Protein AF-A0A3P1XZH8-F1 (afdb_monomer_lite)

pLDDT: mean 86.45, std 11.33, range [37.22, 98.25]

Sequence (164 aa):
MTGPGHRVLNFMVLGALTRSVPAALFGLLGGAFPDTVEYLIWGSGRNRHHRRSSHWFVPWLAGFLFCFFVGAGGRVPTLSGLVGARAEAVWGCAAFWFLGCLLHVLGDACCGKVPLFVPWRKKFGLRLFEMSPRRGEMSRGEWFFVAFVTLSALGAWLSRGVVL

Foldseek 3Di:
DPAVLLLLLQLLQQCLVQVANLLSVLLSVLLCPLVVVLCVVQPPNSVVVPQFDSLEQPVLVVQLCCLCCVFLVNDAAHPVCVVVVPRNNVSNSSNSSSVSSNSNSVVVLQQDWHHYHDRPDDTHHDNVDHADPDHNDGDPSSVVVSVVSSVVSVVSSVVVVVPD

Structure (mmCIF, N/CA/C/O backbone):
data_AF-A0A3P1XZH8-F1
#
_entry.id   AF-A0A3P1XZH8-F1
#
loop_
_atom_site.group_PDB
_atom_site.id
_atom_site.type_symbol
_atom_site.label_atom_id
_atom_site.label_alt_id
_atom_site.label_comp_id
_atom_site.label_asym_id
_atom_site.label_entity_id
_atom_site.label_seq_id
_atom_site.pdbx_PDB_ins_code
_atom_site.Cartn_x
_atom_site.Cartn_y
_atom_site.Cartn_z
_atom_site.occupancy
_atom_site.B_iso_or_equiv
_atom_site.auth_seq_id
_atom_site.auth_comp_id
_atom_site.auth_asym_id
_atom_site.auth_atom_id
_atom_site.pdbx_PDB_model_num
ATOM 1 N N . MET A 1 1 ? -9.903 6.042 10.730 1.00 50.31 1 MET A N 1
ATOM 2 C CA . MET A 1 1 ? -8.783 6.848 10.212 1.00 50.31 1 MET A CA 1
ATOM 3 C C . MET A 1 1 ? -7.598 5.918 10.044 1.00 50.31 1 MET A C 1
ATOM 5 O O . MET A 1 1 ? -7.394 5.083 10.915 1.00 50.31 1 MET A O 1
ATOM 9 N N . THR A 1 2 ? -6.822 6.096 8.980 1.00 59.59 2 THR A N 1
ATOM 10 C CA . THR A 1 2 ? -5.479 5.545 8.820 1.00 59.59 2 THR A CA 1
ATOM 11 C C . THR A 1 2 ? -4.661 6.064 9.986 1.00 59.59 2 THR A C 1
ATOM 13 O O . THR A 1 2 ? -4.319 7.250 10.019 1.00 59.59 2 THR A O 1
ATOM 16 N N . GLY A 1 3 ? -4.371 5.195 10.949 1.00 64.94 3 GLY A N 1
ATOM 17 C CA . GLY A 1 3 ? -3.276 5.455 11.867 1.00 64.94 3 GLY A CA 1
ATOM 18 C C . GLY A 1 3 ? -1.982 5.585 11.054 1.00 64.94 3 GLY A C 1
ATOM 19 O O . GLY A 1 3 ? -1.855 4.955 9.992 1.00 64.94 3 GLY A O 1
ATOM 20 N N . PRO A 1 4 ? -1.021 6.421 11.481 1.00 74.19 4 PRO A N 1
ATOM 21 C CA . PRO A 1 4 ? 0.286 6.485 10.832 1.00 74.19 4 PRO A CA 1
ATOM 22 C C . PRO A 1 4 ? 0.957 5.100 10.752 1.00 74.19 4 PRO A C 1
ATOM 24 O O . PRO A 1 4 ? 1.737 4.865 9.829 1.00 74.19 4 PRO A O 1
ATOM 27 N N . GLY A 1 5 ? 0.585 4.156 11.629 1.00 81.50 5 GLY A N 1
ATOM 28 C CA . GLY A 1 5 ? 1.099 2.791 11.652 1.00 81.50 5 GLY A CA 1
ATOM 29 C C . GLY A 1 5 ? 0.830 2.001 10.373 1.00 81.50 5 GLY A C 1
ATOM 30 O O . GLY A 1 5 ? 1.751 1.394 9.835 1.00 81.50 5 GLY A O 1
ATOM 31 N N . HIS A 1 6 ? -0.382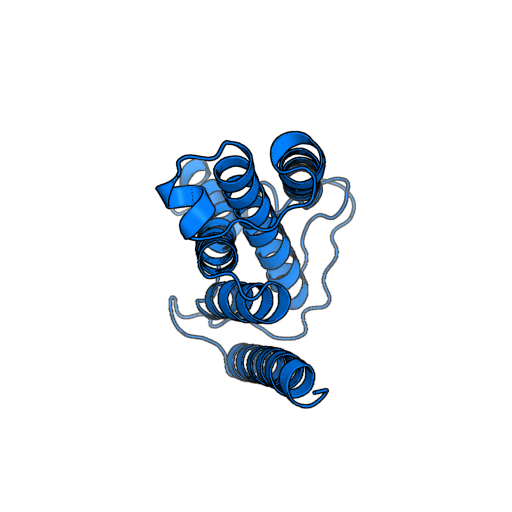 2.056 9.808 1.00 84.69 6 HIS A N 1
ATOM 32 C CA . HIS A 1 6 ? -0.699 1.328 8.566 1.00 84.69 6 HIS A CA 1
ATOM 33 C C . HIS A 1 6 ? 0.165 1.779 7.381 1.00 84.69 6 HIS A C 1
ATOM 35 O O . HIS A 1 6 ? 0.574 0.967 6.554 1.00 84.69 6 HIS A O 1
ATOM 41 N N . AR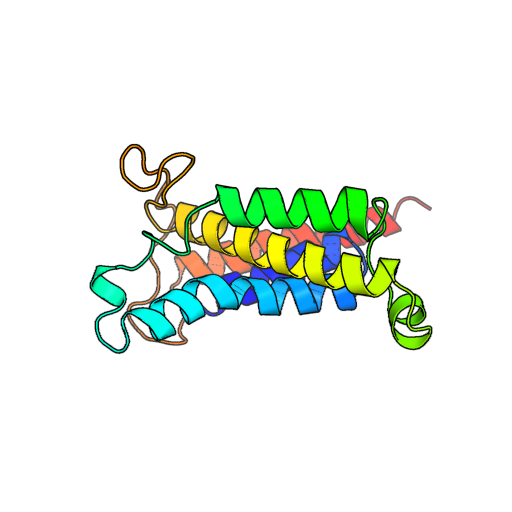G A 1 7 ? 0.490 3.075 7.307 1.00 87.88 7 ARG A N 1
ATOM 42 C CA . ARG A 1 7 ? 1.325 3.619 6.224 1.00 87.88 7 ARG A CA 1
ATOM 43 C C . ARG A 1 7 ? 2.776 3.170 6.360 1.00 87.88 7 ARG A C 1
ATOM 45 O O . ARG A 1 7 ? 3.388 2.784 5.366 1.00 87.88 7 ARG A O 1
ATOM 52 N N . VAL A 1 8 ? 3.298 3.186 7.588 1.00 88.12 8 VAL A N 1
ATOM 53 C CA . VAL A 1 8 ? 4.637 2.669 7.905 1.00 88.12 8 VAL A CA 1
ATOM 54 C C . VAL A 1 8 ? 4.718 1.178 7.584 1.00 88.12 8 VAL A C 1
ATOM 56 O O . VAL A 1 8 ? 5.653 0.750 6.915 1.00 88.12 8 VAL A O 1
ATOM 59 N N . LEU A 1 9 ? 3.706 0.403 7.979 1.00 89.25 9 LEU A N 1
ATOM 60 C CA . LEU A 1 9 ? 3.616 -1.025 7.680 1.00 89.25 9 LEU A CA 1
ATOM 61 C C . LEU A 1 9 ? 3.654 -1.310 6.183 1.00 89.25 9 LEU A C 1
ATOM 63 O O . LEU A 1 9 ? 4.453 -2.136 5.752 1.00 89.25 9 LEU A O 1
ATOM 67 N N . ASN A 1 10 ? 2.846 -0.607 5.386 1.00 92.19 10 ASN A N 1
ATOM 68 C CA . ASN A 1 10 ? 2.849 -0.774 3.934 1.00 92.19 10 ASN A CA 1
ATOM 69 C C . ASN A 1 10 ? 4.241 -0.543 3.343 1.00 92.19 10 ASN A C 1
ATOM 71 O O . ASN A 1 10 ? 4.716 -1.366 2.562 1.00 92.19 10 ASN A O 1
ATOM 75 N N . PHE A 1 11 ? 4.897 0.555 3.730 1.00 92.50 11 PHE A N 1
ATOM 76 C CA . PHE A 1 11 ? 6.240 0.874 3.255 1.00 92.50 11 PHE A CA 1
ATOM 77 C C . PHE A 1 11 ? 7.244 -0.221 3.621 1.00 92.50 11 PHE A C 1
ATOM 79 O O . PHE A 1 11 ? 7.955 -0.721 2.751 1.00 92.50 11 PHE A O 1
ATOM 86 N N . MET A 1 12 ? 7.270 -0.624 4.894 1.00 92.06 12 MET A N 1
ATOM 87 C CA . MET A 1 12 ? 8.231 -1.598 5.409 1.00 92.06 12 MET A CA 1
ATOM 88 C C . MET A 1 12 ? 8.018 -2.988 4.809 1.00 92.06 12 MET A C 1
ATOM 90 O O . MET A 1 12 ? 8.970 -3.605 4.337 1.00 92.06 12 MET A O 1
ATOM 94 N N . VAL A 1 13 ? 6.773 -3.468 4.766 1.00 92.25 13 VAL A N 1
ATOM 95 C CA . VAL A 1 13 ? 6.435 -4.787 4.217 1.00 92.25 13 VAL A CA 1
ATOM 96 C C . VAL A 1 13 ? 6.748 -4.844 2.726 1.00 92.25 13 VAL A C 1
ATOM 98 O O . VAL A 1 13 ? 7.422 -5.768 2.276 1.00 92.25 13 VAL A O 1
ATOM 101 N N . LEU A 1 14 ? 6.306 -3.855 1.947 1.00 94.25 14 LEU A N 1
ATOM 102 C CA . LEU A 1 14 ? 6.549 -3.859 0.506 1.00 94.25 14 LEU A CA 1
ATOM 103 C C . LEU A 1 14 ? 8.025 -3.641 0.181 1.00 94.25 14 LEU A C 1
ATOM 105 O O . LEU A 1 14 ? 8.547 -4.322 -0.700 1.00 94.25 14 LEU A O 1
ATOM 109 N N . GLY A 1 15 ? 8.723 -2.770 0.911 1.00 92.12 15 GLY A N 1
ATOM 110 C CA . GLY A 1 15 ? 10.165 -2.580 0.766 1.00 92.12 15 GLY A CA 1
ATOM 111 C C . GLY A 1 15 ? 10.950 -3.859 1.055 1.00 92.12 15 GLY A C 1
ATOM 112 O O . GLY A 1 15 ? 11.787 -4.259 0.247 1.00 92.12 15 GLY A O 1
ATOM 113 N N . ALA A 1 16 ? 10.624 -4.556 2.145 1.00 90.56 16 ALA A N 1
ATOM 114 C CA . ALA A 1 16 ? 11.259 -5.821 2.503 1.00 90.56 16 ALA A CA 1
ATOM 115 C C . ALA A 1 16 ? 10.971 -6.940 1.488 1.00 90.56 16 ALA A C 1
ATOM 117 O O . ALA A 1 16 ? 11.875 -7.682 1.102 1.00 90.56 16 ALA A O 1
ATOM 118 N N . LEU A 1 17 ? 9.725 -7.063 1.019 1.00 90.75 17 LEU A N 1
ATOM 119 C CA . LEU A 1 17 ? 9.341 -8.125 0.086 1.00 90.75 17 LEU A CA 1
ATOM 120 C C . LEU A 1 17 ? 9.925 -7.923 -1.312 1.00 90.75 17 LEU A C 1
ATOM 122 O O . LEU A 1 17 ? 10.325 -8.897 -1.950 1.00 90.75 17 LEU A O 1
ATOM 126 N N . THR A 1 18 ? 9.960 -6.678 -1.785 1.00 92.81 18 THR A N 1
ATOM 127 C CA . THR A 1 18 ? 10.286 -6.359 -3.183 1.00 92.81 18 THR A CA 1
ATOM 128 C C . THR A 1 18 ? 11.710 -5.867 -3.392 1.00 92.81 18 THR A C 1
ATOM 130 O O . THR A 1 18 ? 12.193 -5.890 -4.521 1.00 92.81 18 THR A O 1
ATOM 133 N N . ARG A 1 19 ? 12.375 -5.381 -2.333 1.00 91.50 19 ARG A N 1
ATOM 134 C CA . ARG A 1 19 ? 13.658 -4.661 -2.410 1.00 91.50 19 ARG A CA 1
ATOM 135 C C . ARG A 1 19 ? 13.629 -3.476 -3.386 1.00 91.50 19 ARG A C 1
ATOM 137 O O . ARG A 1 19 ? 14.653 -3.103 -3.950 1.00 91.50 19 ARG A O 1
ATOM 144 N N . SER A 1 20 ? 12.453 -2.881 -3.584 1.00 94.50 20 SER A N 1
ATOM 145 C CA . SER A 1 20 ? 12.243 -1.759 -4.491 1.00 94.50 20 SER A CA 1
ATOM 146 C C . SER A 1 20 ? 11.738 -0.537 -3.734 1.00 94.50 20 SER A C 1
ATOM 148 O O . SER A 1 20 ? 10.646 -0.536 -3.161 1.00 94.50 20 SER A O 1
ATOM 150 N N . VAL A 1 21 ? 12.528 0.538 -3.782 1.00 94.75 21 VAL A N 1
ATOM 151 C CA . VAL A 1 21 ? 12.138 1.846 -3.240 1.00 94.75 21 VAL A CA 1
ATOM 152 C C . VAL A 1 21 ? 10.875 2.385 -3.934 1.00 94.75 21 VAL A C 1
ATOM 154 O O . VAL A 1 21 ? 9.952 2.775 -3.218 1.00 94.75 21 VAL A O 1
ATOM 157 N N . PRO A 1 22 ? 10.747 2.353 -5.281 1.00 97.19 22 PRO A N 1
ATOM 158 C CA . PRO A 1 22 ? 9.497 2.711 -5.948 1.00 97.19 22 PRO A CA 1
ATOM 159 C C . PRO A 1 22 ? 8.285 1.922 -5.451 1.00 97.19 22 PRO A C 1
ATOM 161 O O . PRO A 1 22 ? 7.262 2.518 -5.129 1.00 97.19 22 PRO A O 1
ATOM 164 N N . ALA A 1 23 ? 8.395 0.597 -5.337 1.00 97.12 23 ALA A N 1
ATOM 165 C CA . ALA A 1 23 ? 7.287 -0.234 -4.875 1.00 97.12 23 ALA A CA 1
ATOM 166 C C . ALA A 1 23 ? 6.851 0.142 -3.448 1.00 97.12 23 ALA A C 1
ATOM 168 O O . ALA A 1 23 ? 5.658 0.302 -3.185 1.00 97.12 23 ALA A O 1
ATOM 169 N N . ALA A 1 24 ? 7.813 0.348 -2.542 1.00 96.19 24 ALA A N 1
ATOM 170 C CA . ALA A 1 24 ? 7.551 0.746 -1.161 1.00 96.19 24 ALA A CA 1
ATOM 171 C C . ALA A 1 24 ? 6.879 2.126 -1.060 1.00 96.19 24 ALA A C 1
ATOM 173 O O . ALA A 1 24 ? 5.887 2.281 -0.344 1.00 96.19 24 ALA A O 1
ATOM 174 N N . LEU A 1 25 ? 7.378 3.123 -1.802 1.00 96.56 25 LEU A N 1
ATOM 175 C CA . LEU A 1 25 ? 6.826 4.481 -1.805 1.00 96.56 25 LEU A CA 1
ATOM 176 C C . LEU A 1 25 ? 5.408 4.519 -2.374 1.00 96.56 25 LEU A C 1
ATOM 178 O O . LEU A 1 25 ? 4.512 5.088 -1.752 1.00 96.56 25 LEU A O 1
ATOM 182 N N . PHE A 1 26 ? 5.173 3.884 -3.523 1.00 97.38 26 PHE A N 1
ATOM 183 C CA . PHE A 1 26 ? 3.836 3.851 -4.116 1.00 97.38 26 PHE A CA 1
ATOM 184 C C . PHE A 1 26 ? 2.854 3.058 -3.251 1.00 97.38 26 PHE A C 1
ATOM 186 O O . PHE A 1 26 ? 1.706 3.473 -3.116 1.00 97.38 26 PHE A O 1
ATOM 193 N N . GLY A 1 27 ? 3.304 2.001 -2.574 1.00 97.06 27 GLY A N 1
ATOM 194 C CA . GLY A 1 27 ? 2.504 1.296 -1.574 1.00 97.06 27 GLY A CA 1
ATOM 195 C C . GLY A 1 27 ? 2.156 2.127 -0.334 1.00 97.06 27 GLY A C 1
ATOM 196 O O . GLY A 1 27 ? 1.034 2.043 0.175 1.00 97.06 27 GLY A O 1
ATOM 197 N N . LEU A 1 28 ? 3.077 2.976 0.134 1.00 95.12 28 LEU A N 1
ATOM 198 C CA . LEU A 1 28 ? 2.809 3.954 1.194 1.00 95.12 28 LEU A CA 1
ATOM 199 C C . LEU A 1 28 ? 1.760 4.981 0.750 1.00 95.12 28 LEU A C 1
ATOM 201 O O . LEU A 1 28 ? 0.808 5.243 1.488 1.00 95.12 28 LEU A O 1
ATOM 205 N N . LEU A 1 29 ? 1.908 5.532 -0.460 1.00 95.31 29 LEU A N 1
ATOM 206 C CA . LEU A 1 29 ? 0.974 6.510 -1.025 1.00 95.31 29 LEU A CA 1
ATOM 207 C C . LEU A 1 29 ? -0.413 5.898 -1.247 1.00 95.31 29 LEU A C 1
ATOM 209 O O . LEU A 1 29 ? -1.422 6.488 -0.859 1.00 95.31 29 LEU A O 1
ATOM 213 N N . GLY A 1 30 ? -0.463 4.687 -1.800 1.00 95.19 30 GLY A N 1
ATOM 214 C CA . GLY A 1 30 ? -1.693 3.925 -1.991 1.00 95.19 30 GLY A CA 1
ATOM 215 C C . GLY A 1 30 ? -2.405 3.625 -0.677 1.00 95.19 30 GLY A C 1
ATOM 216 O O . GLY A 1 30 ? -3.620 3.768 -0.580 1.00 95.19 30 GLY A O 1
ATOM 217 N N . GLY A 1 31 ? -1.657 3.321 0.387 1.00 92.62 31 GLY A N 1
ATOM 218 C CA . GLY A 1 31 ? -2.233 3.092 1.714 1.00 92.62 31 GLY A CA 1
ATOM 219 C C . GLY A 1 31 ? -3.003 4.289 2.287 1.00 92.62 31 GLY A C 1
ATOM 220 O O . GLY A 1 31 ? -3.901 4.112 3.103 1.00 92.62 31 GLY A O 1
ATOM 221 N N . ALA A 1 32 ? -2.707 5.515 1.848 1.00 91.62 32 ALA A N 1
ATOM 222 C CA . ALA A 1 32 ? -3.449 6.707 2.257 1.00 91.62 32 ALA A CA 1
ATOM 223 C C . ALA A 1 32 ? -4.716 6.967 1.418 1.00 91.62 32 ALA A C 1
ATOM 225 O O . ALA A 1 32 ? -5.551 7.795 1.804 1.00 91.62 32 ALA A O 1
ATOM 226 N N . PHE A 1 33 ? -4.869 6.306 0.269 1.00 93.00 33 PHE A N 1
ATOM 227 C CA . PHE A 1 33 ? -5.884 6.674 -0.711 1.00 93.00 33 PHE A CA 1
ATOM 228 C C . PHE A 1 33 ? -7.322 6.323 -0.305 1.00 93.00 33 PHE A C 1
ATOM 230 O O . PHE A 1 33 ? -8.161 7.222 -0.389 1.00 93.00 33 PHE A O 1
ATOM 237 N N . PRO A 1 34 ? -7.653 5.115 0.201 1.00 91.62 34 PRO A N 1
ATOM 238 C CA . PRO A 1 34 ? -9.040 4.788 0.552 1.00 91.62 34 PRO A CA 1
ATOM 239 C C . PRO A 1 34 ? -9.642 5.773 1.563 1.00 91.62 34 PRO A C 1
ATOM 241 O O . PRO A 1 34 ? -10.768 6.248 1.409 1.00 91.62 34 PRO A O 1
ATOM 244 N N . ASP A 1 35 ? -8.849 6.168 2.551 1.00 88.75 35 ASP A N 1
ATOM 245 C CA . ASP A 1 35 ? -9.222 7.169 3.546 1.00 88.75 35 ASP A CA 1
ATOM 246 C C . ASP A 1 35 ? -9.381 8.580 2.963 1.00 88.75 35 ASP A C 1
ATOM 248 O O . ASP A 1 35 ? -10.247 9.341 3.406 1.00 88.75 35 ASP A O 1
ATOM 252 N N . THR A 1 36 ? -8.544 8.931 1.983 1.00 89.94 36 THR A N 1
ATOM 253 C CA . THR A 1 36 ? -8.648 10.191 1.237 1.00 89.94 36 THR A CA 1
ATOM 254 C C . THR A 1 36 ? -9.941 10.232 0.429 1.00 89.94 36 THR A C 1
ATOM 256 O O . THR A 1 36 ? -10.650 11.231 0.493 1.00 89.94 36 THR A O 1
ATOM 259 N N . VAL A 1 37 ? -10.313 9.142 -0.250 1.00 90.19 37 VAL A N 1
ATOM 260 C CA . VAL A 1 37 ? -11.586 9.041 -0.985 1.00 90.19 37 VAL A CA 1
ATOM 261 C C . VAL A 1 37 ? -12.779 9.275 -0.057 1.00 90.19 37 VAL A C 1
ATOM 263 O O . VAL A 1 37 ? -13.670 10.055 -0.382 1.00 90.19 37 VAL A O 1
ATOM 266 N N . GLU A 1 38 ? -12.790 8.676 1.135 1.00 87.75 38 GLU A N 1
ATOM 267 C CA . GLU A 1 38 ? -13.863 8.921 2.108 1.00 87.75 38 GLU A CA 1
ATOM 268 C C . GLU A 1 38 ? -13.912 10.371 2.588 1.00 87.75 38 GLU A C 1
ATOM 270 O O . GLU A 1 38 ? -14.999 10.912 2.790 1.00 87.75 38 GLU A O 1
ATOM 275 N N . TYR A 1 39 ? -12.754 11.006 2.775 1.00 87.06 39 TYR A N 1
ATOM 276 C CA . TYR A 1 39 ? -12.698 12.422 3.122 1.00 87.06 39 TYR A CA 1
ATOM 277 C C . TYR A 1 39 ? -13.227 13.306 1.986 1.00 87.06 39 TYR A C 1
ATOM 279 O O . TYR A 1 39 ? -13.983 14.233 2.255 1.00 87.06 39 TYR A O 1
ATOM 287 N N . LEU A 1 40 ? -12.886 13.004 0.731 1.00 89.50 40 LEU A N 1
ATOM 288 C CA . LEU A 1 40 ? -13.352 13.760 -0.434 1.00 89.50 40 LEU A CA 1
ATOM 289 C C . LEU A 1 40 ? -14.869 13.649 -0.636 1.00 89.50 40 LEU A C 1
ATOM 291 O O . LEU A 1 40 ? -15.501 14.635 -0.995 1.00 89.50 40 LEU A O 1
ATOM 295 N N . ILE A 1 41 ? -15.458 12.477 -0.379 1.00 88.38 41 ILE A N 1
ATOM 296 C CA . ILE A 1 41 ? -16.903 12.260 -0.559 1.00 88.38 41 ILE A CA 1
ATOM 297 C C . ILE A 1 41 ? -17.709 12.809 0.629 1.00 88.38 41 ILE A C 1
ATOM 299 O O . ILE A 1 41 ? -18.768 13.399 0.437 1.00 88.38 41 ILE A O 1
ATOM 303 N N . TRP A 1 42 ? -17.239 12.602 1.865 1.00 86.12 42 TRP A N 1
ATOM 304 C CA . TRP A 1 42 ? -18.053 12.813 3.073 1.00 86.12 42 TRP A CA 1
ATOM 305 C C . TRP A 1 42 ? -17.551 13.933 3.995 1.00 86.12 42 TRP A C 1
ATOM 307 O O . TRP A 1 42 ? -18.198 14.228 5.005 1.00 86.12 42 TRP A O 1
ATOM 317 N N . GLY A 1 43 ? -16.397 14.539 3.703 1.00 85.62 43 GLY A N 1
ATOM 318 C CA . GLY A 1 43 ? -15.814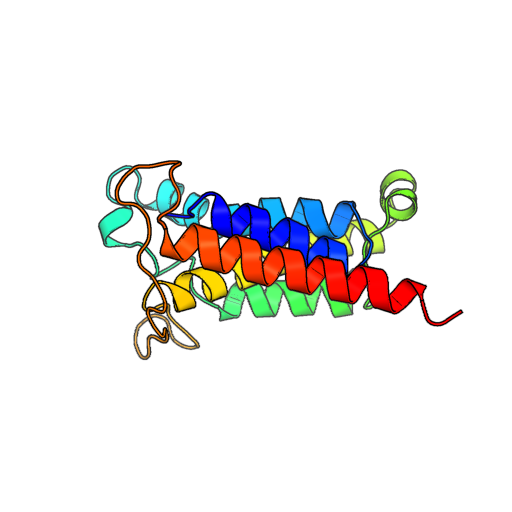 15.637 4.475 1.00 85.62 43 GLY A CA 1
ATOM 319 C C . GLY A 1 43 ? -15.669 15.328 5.969 1.00 85.62 43 GLY A C 1
ATOM 320 O O . GLY A 1 43 ? -15.202 14.259 6.378 1.00 85.62 43 GLY A O 1
ATOM 321 N N . SER A 1 44 ? -16.112 16.266 6.813 1.00 79.62 44 SER A N 1
ATOM 322 C CA . SER A 1 44 ? -16.133 16.119 8.278 1.00 79.62 44 SER A CA 1
ATOM 323 C C . SER A 1 44 ? -17.060 14.993 8.766 1.00 79.62 44 SER A C 1
ATOM 325 O O . SER A 1 44 ? -16.850 14.445 9.848 1.00 79.62 44 SER A O 1
ATOM 327 N N . GLY A 1 45 ? -18.037 14.576 7.952 1.00 79.19 45 GLY A N 1
ATOM 328 C CA . GLY A 1 45 ? -18.965 13.481 8.240 1.00 79.19 45 GLY A CA 1
ATOM 329 C C . GLY A 1 45 ? -18.404 12.077 7.992 1.00 79.19 45 GLY A C 1
ATOM 330 O O . GLY A 1 45 ? -19.090 11.091 8.285 1.00 79.19 45 GLY A O 1
ATOM 331 N N . ARG A 1 46 ? -17.168 11.954 7.486 1.00 79.62 46 ARG A N 1
ATOM 332 C CA . ARG A 1 46 ? -16.589 10.677 7.034 1.00 79.62 46 ARG A CA 1
ATOM 333 C C . ARG A 1 46 ? -16.582 9.562 8.070 1.00 79.62 46 ARG A C 1
ATOM 335 O O . ARG A 1 46 ? -16.725 8.405 7.701 1.00 79.62 46 ARG A O 1
ATOM 342 N N . ASN A 1 47 ? -16.473 9.875 9.363 1.00 77.62 47 ASN A N 1
ATOM 343 C CA . ASN A 1 47 ? -16.409 8.853 10.414 1.00 77.62 47 ASN A CA 1
ATOM 344 C C . ASN A 1 47 ? -17.669 7.967 10.450 1.00 77.62 47 ASN A C 1
ATOM 346 O O . ASN A 1 47 ? -17.580 6.800 10.818 1.00 77.62 47 ASN A O 1
ATOM 350 N N . ARG A 1 48 ? -18.826 8.482 10.006 1.00 76.81 48 ARG A N 1
ATOM 351 C CA . ARG A 1 48 ? -20.076 7.705 9.893 1.00 76.81 48 ARG A CA 1
ATOM 352 C C . ARG A 1 48 ? -20.063 6.708 8.728 1.00 76.81 48 ARG A C 1
ATOM 354 O O . ARG A 1 48 ? -20.762 5.693 8.769 1.00 76.81 48 ARG A O 1
ATOM 361 N N . HIS A 1 49 ? -19.254 6.989 7.710 1.00 76.06 49 HIS A N 1
ATOM 362 C CA . HIS A 1 49 ? -19.141 6.216 6.473 1.00 76.06 49 HIS A CA 1
ATOM 363 C C . HIS A 1 49 ? -17.824 5.441 6.366 1.00 76.06 49 HIS A C 1
ATOM 365 O O . HIS A 1 49 ? -17.653 4.691 5.408 1.00 76.06 49 HIS A O 1
ATOM 371 N N . HIS A 1 50 ? -16.945 5.581 7.361 1.00 79.69 50 HIS A N 1
ATOM 372 C CA . HIS A 1 50 ? -15.630 4.964 7.382 1.00 79.69 50 HIS A CA 1
ATOM 373 C C . HIS A 1 50 ? -15.721 3.438 7.288 1.00 79.69 50 HIS A C 1
ATOM 375 O O . HIS A 1 50 ? -16.556 2.817 7.958 1.00 79.69 50 HIS A O 1
ATOM 381 N N . ARG A 1 51 ? -14.846 2.841 6.472 1.00 77.31 51 ARG A N 1
ATOM 382 C CA . ARG A 1 51 ? -14.760 1.395 6.214 1.00 77.31 51 ARG A CA 1
ATOM 383 C C . ARG A 1 51 ? -15.975 0.825 5.485 1.00 77.31 51 ARG A C 1
ATOM 385 O O . ARG A 1 51 ? -16.369 -0.314 5.738 1.00 77.31 51 ARG A O 1
ATOM 392 N N . ARG A 1 52 ? -16.611 1.605 4.604 1.00 75.69 52 ARG A N 1
ATOM 393 C CA . ARG A 1 52 ? -17.790 1.135 3.843 1.00 75.69 52 ARG A CA 1
ATOM 394 C C . ARG A 1 52 ? -17.616 1.151 2.334 1.00 75.69 52 ARG A C 1
ATOM 396 O O . ARG A 1 52 ? -17.957 0.165 1.695 1.00 75.69 52 ARG A O 1
ATOM 403 N N . SER A 1 53 ? -17.169 2.269 1.772 1.00 77.88 53 SER A N 1
ATOM 404 C CA . SER A 1 53 ? -17.187 2.478 0.317 1.00 77.88 53 SER A CA 1
ATOM 405 C C . SER A 1 53 ? -15.819 2.200 -0.295 1.00 77.88 53 SER A C 1
ATOM 407 O O . SER A 1 53 ? -15.605 1.137 -0.869 1.00 77.88 53 SER A O 1
ATOM 409 N N . SER A 1 54 ? -14.867 3.110 -0.099 1.00 84.38 54 SER A N 1
ATOM 410 C CA . SER A 1 54 ? -13.496 2.966 -0.590 1.00 84.38 54 SER A CA 1
ATOM 411 C C . SER A 1 54 ? -12.725 1.836 0.092 1.00 84.38 54 SER A C 1
ATOM 413 O O . SER A 1 54 ? -11.725 1.385 -0.440 1.00 84.38 54 SER A O 1
ATOM 415 N N . HIS A 1 55 ? -13.184 1.304 1.224 1.00 87.62 55 HIS A N 1
ATOM 416 C CA . HIS A 1 55 ? -12.580 0.121 1.853 1.00 87.62 55 HIS A CA 1
ATOM 417 C C . HIS A 1 55 ? -13.093 -1.205 1.296 1.00 87.62 55 HIS A C 1
ATOM 419 O O . HIS A 1 55 ? -12.961 -2.246 1.938 1.00 87.62 55 HIS A O 1
ATOM 425 N N . TRP A 1 56 ? -13.702 -1.184 0.114 1.00 88.31 56 TRP A N 1
ATOM 426 C CA . TRP A 1 56 ? -14.051 -2.399 -0.599 1.00 88.31 56 TRP A CA 1
ATOM 427 C C . TRP A 1 56 ? -12.803 -3.028 -1.213 1.00 88.31 56 TRP A C 1
ATOM 429 O O . TRP A 1 56 ? -12.105 -2.406 -2.002 1.00 88.31 56 TRP A O 1
ATOM 439 N N . PHE A 1 57 ? -12.524 -4.274 -0.841 1.00 87.81 57 PHE A N 1
ATOM 440 C CA . PHE A 1 57 ? -11.318 -4.989 -1.254 1.00 87.81 57 PHE A CA 1
ATOM 441 C C . PHE A 1 57 ? -11.237 -5.245 -2.772 1.00 87.81 57 PHE A C 1
ATOM 443 O O . PHE A 1 57 ? -10.157 -5.184 -3.357 1.00 87.81 57 PHE A O 1
ATOM 450 N N . VAL A 1 58 ? -12.375 -5.515 -3.422 1.00 90.56 58 VAL A N 1
ATOM 451 C CA . VAL A 1 58 ? -12.415 -6.022 -4.807 1.00 90.56 58 VAL A CA 1
ATOM 452 C C . VAL A 1 58 ? -11.849 -5.040 -5.846 1.00 90.56 58 VAL A C 1
ATOM 454 O O . VAL A 1 58 ? -11.013 -5.484 -6.632 1.00 90.56 58 VAL A O 1
ATOM 457 N N . PRO A 1 59 ? -12.214 -3.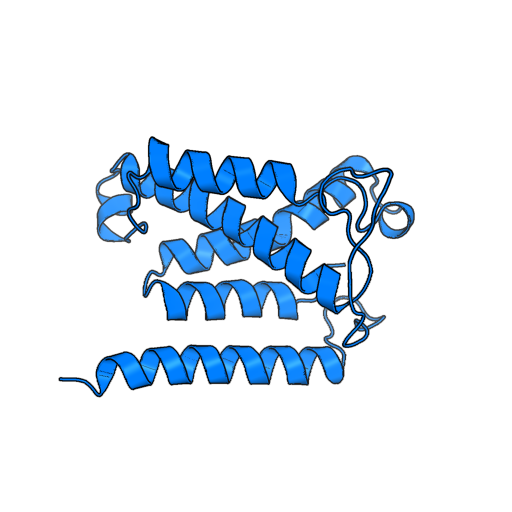740 -5.878 1.00 92.44 59 PRO A N 1
ATOM 458 C CA . PRO A 1 59 ? -11.677 -2.809 -6.873 1.00 92.44 59 PRO A CA 1
ATOM 459 C C . PRO A 1 59 ? -10.158 -2.661 -6.791 1.00 92.44 59 PRO A C 1
ATOM 461 O O . PRO A 1 59 ? -9.486 -2.624 -7.819 1.00 92.44 59 PRO A O 1
ATOM 464 N N . TRP A 1 60 ? -9.604 -2.633 -5.576 1.00 95.25 60 TRP A N 1
ATOM 465 C CA . TRP A 1 60 ? -8.159 -2.536 -5.388 1.00 95.25 60 TRP A CA 1
ATOM 466 C C . TRP A 1 60 ? -7.445 -3.812 -5.826 1.00 95.25 60 TRP A C 1
ATOM 468 O O . TRP A 1 60 ? -6.380 -3.731 -6.431 1.00 95.25 60 TRP A O 1
ATOM 478 N N . LEU A 1 61 ? -8.047 -4.983 -5.578 1.00 95.31 61 LEU A N 1
ATOM 479 C CA . LEU A 1 61 ? -7.490 -6.257 -6.027 1.00 95.31 61 LEU A CA 1
ATOM 480 C C . LEU A 1 61 ? -7.499 -6.335 -7.551 1.00 95.31 61 LEU A C 1
ATOM 482 O O . LEU A 1 61 ? -6.477 -6.661 -8.145 1.00 95.31 61 LEU A O 1
ATOM 486 N N . ALA A 1 62 ? -8.620 -5.990 -8.182 1.00 96.44 62 ALA A N 1
ATOM 487 C CA . ALA A 1 62 ? -8.730 -5.966 -9.634 1.00 96.44 62 ALA A CA 1
ATOM 488 C C . ALA A 1 62 ? -7.701 -5.010 -10.262 1.00 96.44 62 ALA A C 1
ATOM 490 O O . ALA A 1 62 ? -6.994 -5.402 -11.189 1.00 96.44 62 ALA A O 1
ATOM 491 N N . GLY A 1 63 ? -7.561 -3.796 -9.714 1.00 97.56 63 GLY A N 1
ATOM 492 C CA . GLY A 1 63 ? -6.565 -2.820 -10.159 1.00 97.56 63 GLY A CA 1
ATOM 493 C C . GLY A 1 63 ? -5.131 -3.326 -10.008 1.00 97.56 63 GLY A C 1
ATOM 494 O O . GLY A 1 63 ? -4.349 -3.238 -10.952 1.00 97.56 63 GLY A O 1
ATOM 495 N N . PHE A 1 64 ? -4.795 -3.933 -8.864 1.00 97.94 64 PHE A N 1
ATOM 496 C CA . PHE A 1 64 ? -3.481 -4.543 -8.654 1.00 97.94 64 PHE A CA 1
ATOM 497 C C . PHE A 1 64 ? -3.200 -5.640 -9.682 1.00 97.94 64 PHE A C 1
ATOM 499 O O . PHE A 1 64 ? -2.169 -5.591 -10.348 1.00 97.94 64 PHE A O 1
ATOM 506 N N . LEU A 1 65 ? -4.111 -6.605 -9.839 1.00 97.88 65 LEU A N 1
ATOM 507 C CA . LEU A 1 65 ? -3.921 -7.734 -10.751 1.00 97.88 65 LEU A CA 1
ATOM 508 C C . LEU A 1 65 ? -3.768 -7.262 -12.200 1.00 97.88 65 LEU A C 1
ATOM 510 O O . LEU A 1 65 ? -2.861 -7.715 -12.896 1.00 97.88 65 LEU A O 1
ATOM 514 N N . PHE A 1 66 ? -4.604 -6.319 -12.637 1.00 98.25 66 PHE A N 1
ATOM 515 C CA . PHE A 1 66 ? -4.519 -5.751 -13.977 1.00 98.25 66 PHE A CA 1
ATOM 516 C C . PHE A 1 66 ? -3.192 -5.014 -14.193 1.00 98.25 66 PHE A C 1
ATOM 518 O O . PHE A 1 66 ? -2.432 -5.354 -15.099 1.00 98.25 66 PHE A O 1
ATOM 525 N N . CYS A 1 67 ? -2.865 -4.040 -13.339 1.00 98.00 67 CYS A N 1
ATOM 526 C CA . CYS A 1 67 ? -1.645 -3.256 -13.501 1.00 98.00 67 CYS A CA 1
ATOM 527 C C . CYS A 1 67 ? -0.386 -4.120 -13.371 1.00 98.00 67 CYS A C 1
ATOM 529 O O . CYS A 1 67 ? 0.575 -3.885 -14.096 1.00 98.00 67 CYS A O 1
ATOM 531 N N . PHE A 1 68 ? -0.381 -5.122 -12.488 1.00 98.12 68 PHE A N 1
ATOM 532 C CA . PHE A 1 68 ? 0.792 -5.960 -12.257 1.00 98.12 68 PHE A CA 1
ATOM 533 C C . PHE A 1 68 ? 1.011 -6.972 -13.381 1.00 98.12 68 PHE A C 1
ATOM 535 O O . PHE A 1 68 ? 2.098 -7.015 -13.953 1.00 98.12 68 PHE A O 1
ATOM 542 N N . PHE A 1 69 ? -0.002 -7.775 -13.718 1.00 97.75 69 PHE A N 1
ATOM 543 C CA . PHE A 1 69 ? 0.161 -8.865 -14.682 1.00 97.75 69 PHE A CA 1
ATOM 544 C C . PHE A 1 69 ? 0.048 -8.399 -16.131 1.00 97.75 69 PHE A C 1
ATOM 546 O O . PHE A 1 69 ? 0.830 -8.850 -16.962 1.00 97.75 69 PHE A O 1
ATOM 553 N N . VAL A 1 70 ? -0.878 -7.485 -16.431 1.00 96.69 70 VAL A N 1
ATOM 554 C CA . VAL A 1 70 ? -1.091 -6.995 -17.801 1.00 96.69 70 VAL A CA 1
ATOM 555 C C . VAL A 1 70 ? -0.175 -5.810 -18.096 1.00 96.69 70 VAL A C 1
ATOM 557 O O . VAL A 1 70 ? 0.543 -5.828 -19.088 1.00 96.69 70 VAL A O 1
ATOM 560 N N . GLY A 1 71 ? -0.158 -4.797 -17.224 1.00 96.50 71 GLY A N 1
ATOM 561 C CA . GLY A 1 71 ? 0.626 -3.576 -17.450 1.00 96.50 71 GLY A CA 1
ATOM 562 C C . GLY A 1 71 ? 2.135 -3.760 -17.247 1.00 96.50 71 GLY A C 1
ATOM 563 O O . GLY A 1 71 ? 2.937 -3.420 -18.112 1.00 96.50 71 GLY A O 1
ATOM 564 N N . ALA A 1 72 ? 2.536 -4.301 -16.095 1.00 96.25 72 ALA A N 1
ATOM 565 C CA . ALA A 1 72 ? 3.942 -4.474 -15.716 1.00 96.25 72 ALA A CA 1
ATOM 566 C C . ALA A 1 72 ? 4.555 -5.805 -16.190 1.00 96.25 72 ALA A C 1
ATOM 568 O O . ALA A 1 72 ? 5.769 -6.003 -16.070 1.00 96.25 72 ALA A O 1
ATOM 569 N N . GLY A 1 73 ? 3.743 -6.744 -16.687 1.00 96.25 73 GLY A N 1
ATOM 570 C CA . GLY A 1 73 ? 4.198 -8.088 -17.055 1.00 96.25 73 GLY A CA 1
ATOM 571 C C . GLY A 1 73 ? 4.793 -8.868 -15.875 1.00 96.25 73 GLY A C 1
ATOM 572 O O . GLY A 1 73 ? 5.766 -9.597 -16.047 1.00 96.25 73 GLY A O 1
ATOM 573 N N . GLY A 1 74 ? 4.281 -8.647 -14.661 1.00 95.62 74 GLY A N 1
ATOM 574 C CA . GLY A 1 74 ? 4.754 -9.276 -13.424 1.00 95.62 74 GLY A CA 1
ATOM 575 C C . GLY A 1 74 ? 6.048 -8.686 -12.852 1.00 95.62 74 GLY A C 1
ATOM 576 O O . GLY A 1 74 ? 6.641 -9.272 -11.945 1.00 95.62 74 GLY A O 1
ATOM 577 N N . ARG A 1 75 ? 6.519 -7.544 -13.367 1.00 95.69 75 ARG A N 1
ATOM 578 C CA . ARG A 1 75 ? 7.767 -6.917 -12.913 1.00 95.69 75 ARG A CA 1
ATOM 579 C C . ARG A 1 75 ? 7.528 -5.928 -11.779 1.00 95.69 75 ARG A C 1
ATOM 581 O O . ARG A 1 75 ? 6.608 -5.115 -11.801 1.00 95.69 75 ARG A O 1
ATOM 588 N N . VAL A 1 76 ? 8.419 -5.964 -10.795 1.00 96.88 76 VAL A N 1
ATOM 589 C CA . VAL A 1 76 ? 8.492 -4.947 -9.743 1.00 96.88 76 VAL A CA 1
ATOM 590 C C . VAL A 1 76 ? 9.130 -3.678 -10.328 1.00 96.88 76 VAL A C 1
ATOM 592 O O . VAL A 1 76 ? 10.155 -3.786 -11.006 1.00 96.88 76 VAL A O 1
ATOM 595 N N . PRO A 1 77 ? 8.572 -2.477 -10.081 1.00 97.19 77 PRO A N 1
ATOM 596 C CA . PRO A 1 77 ? 9.149 -1.236 -10.588 1.00 97.19 77 PRO A CA 1
ATOM 597 C C . PRO A 1 77 ? 10.538 -1.000 -9.986 1.00 97.19 77 PRO A C 1
ATOM 599 O O . PRO A 1 77 ? 10.753 -1.251 -8.803 1.00 97.19 77 PRO A O 1
ATOM 602 N N . THR A 1 78 ? 11.484 -0.485 -10.766 1.00 96.56 78 THR A N 1
ATOM 603 C CA . THR A 1 78 ? 12.835 -0.128 -10.299 1.00 96.56 78 THR A CA 1
ATOM 604 C C . THR A 1 78 ? 13.119 1.347 -10.557 1.00 96.56 78 THR A C 1
ATOM 606 O O . THR A 1 78 ? 12.495 1.964 -11.421 1.00 96.56 78 THR A O 1
ATOM 609 N N . LEU A 1 79 ? 14.078 1.927 -9.825 1.00 95.06 79 LEU A N 1
ATOM 610 C CA . LEU A 1 79 ? 14.486 3.320 -10.046 1.00 95.06 79 LEU A CA 1
ATOM 611 C C . LEU A 1 79 ? 15.010 3.527 -11.470 1.00 95.06 79 LEU A C 1
ATOM 613 O O . LEU A 1 79 ? 14.602 4.469 -12.139 1.00 95.06 79 LEU A O 1
ATOM 617 N N . SER A 1 80 ? 15.847 2.610 -11.962 1.00 95.62 80 SER A N 1
ATOM 618 C CA . SER A 1 80 ? 16.357 2.655 -13.336 1.00 95.62 80 SER A CA 1
ATOM 619 C C . SER A 1 80 ? 15.244 2.544 -14.378 1.00 95.62 80 SER A C 1
ATOM 621 O O . SER A 1 80 ? 15.288 3.233 -15.394 1.00 95.62 80 SER A O 1
ATOM 623 N N . GLY A 1 81 ? 14.221 1.724 -14.120 1.00 94.81 81 GLY A N 1
ATOM 624 C CA . GLY A 1 81 ? 13.052 1.608 -14.987 1.00 94.81 81 GLY A CA 1
ATOM 625 C C . GLY A 1 81 ? 12.246 2.904 -15.065 1.00 94.81 81 GLY A C 1
ATOM 626 O O . GLY A 1 81 ? 11.833 3.287 -16.156 1.00 94.81 81 GLY A O 1
ATOM 627 N N . LEU A 1 82 ? 12.069 3.600 -13.937 1.00 93.88 82 LEU A N 1
ATOM 628 C CA . LEU A 1 82 ? 11.376 4.891 -13.894 1.00 93.88 82 LEU A CA 1
ATOM 629 C C . LEU A 1 82 ? 12.177 6.016 -14.550 1.00 93.88 82 LEU A C 1
ATOM 631 O O . LEU A 1 82 ? 11.614 6.770 -15.336 1.00 93.88 82 LEU A O 1
ATOM 635 N N . VAL A 1 83 ? 13.481 6.109 -14.271 1.00 96.19 83 VAL A N 1
ATOM 636 C CA . VAL A 1 83 ? 14.368 7.104 -14.903 1.00 96.19 83 VAL A CA 1
ATOM 637 C C . VAL A 1 83 ? 14.412 6.901 -16.417 1.00 96.19 83 VAL A C 1
ATOM 639 O O . VAL A 1 83 ? 14.375 7.865 -17.172 1.00 96.19 83 VAL A O 1
ATOM 642 N N . GLY A 1 84 ? 14.424 5.645 -16.866 1.00 96.12 84 GLY A N 1
ATOM 643 C CA . GLY A 1 84 ? 14.332 5.296 -18.281 1.00 96.12 84 GLY A CA 1
ATOM 644 C C . GLY A 1 84 ? 12.923 5.386 -18.876 1.00 96.12 84 GLY A C 1
ATOM 645 O O . GLY A 1 84 ? 12.740 4.908 -19.991 1.00 96.12 84 GLY A O 1
ATOM 646 N N . ALA A 1 85 ? 11.935 5.914 -18.141 1.00 93.25 85 ALA A N 1
ATOM 647 C CA . ALA A 1 85 ? 10.537 6.055 -18.559 1.00 93.25 85 ALA A CA 1
ATOM 648 C C . ALA A 1 85 ? 9.913 4.771 -19.146 1.00 93.25 85 ALA A C 1
ATOM 650 O O . ALA A 1 85 ? 9.074 4.820 -20.046 1.00 93.25 85 ALA A O 1
ATOM 651 N N . ARG A 1 86 ? 10.317 3.599 -18.639 1.00 96.25 86 ARG A N 1
ATOM 652 C CA . ARG A 1 86 ? 9.808 2.311 -19.121 1.00 96.25 86 ARG A CA 1
ATOM 653 C C . ARG A 1 86 ? 8.350 2.142 -18.715 1.00 96.25 86 ARG A C 1
ATOM 655 O O . ARG A 1 86 ? 8.015 2.291 -17.536 1.00 96.25 86 ARG A O 1
ATOM 662 N N . ALA A 1 87 ? 7.499 1.780 -19.673 1.00 96.12 87 ALA A N 1
ATOM 663 C CA . ALA A 1 87 ? 6.069 1.607 -19.441 1.00 96.12 87 ALA A CA 1
ATOM 664 C C . ALA A 1 87 ? 5.798 0.607 -18.307 1.00 96.12 87 ALA A C 1
ATOM 666 O O . ALA A 1 87 ? 4.974 0.868 -17.434 1.00 96.12 87 ALA A O 1
ATOM 667 N N . GLU A 1 88 ? 6.552 -0.491 -18.248 1.00 96.06 88 GLU A N 1
ATOM 668 C CA . GLU A 1 88 ? 6.406 -1.524 -17.221 1.00 96.06 88 GLU A CA 1
ATOM 669 C C . GLU A 1 88 ? 6.714 -0.993 -15.818 1.00 96.06 88 GLU A C 1
ATOM 671 O O . GLU A 1 88 ? 6.097 -1.422 -14.848 1.00 96.06 88 GLU A O 1
ATOM 676 N N . ALA A 1 89 ? 7.641 -0.037 -15.687 1.00 96.44 89 ALA A N 1
ATOM 677 C CA . ALA A 1 89 ? 7.950 0.578 -14.401 1.00 96.44 89 ALA A CA 1
ATOM 678 C C . ALA A 1 89 ? 6.817 1.506 -13.938 1.00 96.44 89 ALA A C 1
ATOM 680 O O . ALA A 1 89 ? 6.456 1.486 -12.762 1.00 96.44 89 ALA A O 1
ATOM 681 N N . VAL A 1 90 ? 6.208 2.262 -14.857 1.00 96.62 90 VAL A N 1
ATOM 682 C CA . VAL A 1 90 ? 5.043 3.113 -14.559 1.00 96.62 90 VAL A CA 1
ATOM 683 C C . VAL A 1 90 ? 3.836 2.260 -14.162 1.00 96.62 90 VAL A C 1
ATOM 685 O O . VAL A 1 90 ? 3.218 2.505 -13.123 1.00 96.62 90 VAL A O 1
ATOM 688 N N . TRP A 1 91 ? 3.541 1.206 -14.926 1.00 98.06 91 TRP A N 1
ATOM 689 C CA . TRP A 1 91 ? 2.491 0.243 -14.585 1.00 98.06 91 TRP A CA 1
ATOM 690 C C . TRP A 1 91 ? 2.773 -0.483 -13.270 1.00 98.06 91 TRP A C 1
ATOM 692 O O . TRP A 1 91 ? 1.859 -0.683 -12.471 1.00 98.06 91 TRP A O 1
ATOM 702 N N . GLY A 1 92 ? 4.037 -0.812 -13.000 1.00 97.75 92 GLY A N 1
ATOM 703 C CA . GLY A 1 92 ? 4.475 -1.368 -11.726 1.00 97.75 92 GLY A CA 1
ATOM 704 C C . GLY A 1 92 ? 4.186 -0.419 -10.563 1.00 97.75 92 GLY A C 1
ATOM 705 O O . GLY A 1 92 ? 3.632 -0.837 -9.551 1.00 97.75 92 GLY A O 1
ATOM 706 N N . CYS A 1 93 ? 4.479 0.873 -10.702 1.00 97.88 93 CYS A N 1
ATOM 707 C CA . CYS A 1 93 ? 4.132 1.876 -9.694 1.00 97.88 93 CYS A CA 1
ATOM 708 C C . CYS A 1 93 ? 2.622 1.952 -9.435 1.00 97.88 93 CYS A C 1
ATOM 710 O O . CYS A 1 93 ? 2.206 1.949 -8.275 1.00 97.88 93 CYS A O 1
ATOM 712 N N . ALA A 1 94 ? 1.801 1.942 -10.489 1.00 98.00 94 ALA A N 1
ATOM 713 C CA . ALA A 1 94 ? 0.346 1.888 -10.349 1.00 98.00 94 ALA A CA 1
ATOM 714 C C . ALA A 1 94 ? -0.108 0.609 -9.621 1.00 98.00 94 ALA A C 1
ATOM 716 O O . ALA A 1 94 ? -0.910 0.678 -8.690 1.00 98.00 94 ALA A O 1
ATOM 717 N N . ALA A 1 95 ? 0.460 -0.549 -9.971 1.00 98.25 95 ALA A N 1
ATOM 718 C CA . ALA A 1 95 ? 0.171 -1.811 -9.299 1.00 98.25 95 ALA A CA 1
ATOM 719 C C . ALA A 1 95 ? 0.477 -1.736 -7.797 1.00 98.25 95 ALA A C 1
ATOM 721 O O . ALA A 1 95 ? -0.385 -2.030 -6.972 1.00 98.25 95 ALA A O 1
ATOM 722 N N . PHE A 1 96 ? 1.672 -1.286 -7.415 1.00 98.06 96 PHE A N 1
ATOM 723 C CA . PHE A 1 96 ? 2.043 -1.196 -6.001 1.00 98.06 96 PHE A CA 1
ATOM 724 C C . PHE A 1 96 ? 1.249 -0.137 -5.233 1.00 98.06 96 PHE A C 1
ATOM 726 O O . PHE A 1 96 ? 1.012 -0.309 -4.039 1.00 98.06 96 PHE A O 1
ATOM 733 N N . TRP A 1 97 ? 0.744 0.897 -5.905 1.00 98.19 97 TRP A N 1
ATOM 734 C CA . TRP A 1 97 ? -0.228 1.815 -5.319 1.00 98.19 97 TRP A CA 1
ATOM 735 C C . TRP A 1 97 ? -1.569 1.128 -5.008 1.00 98.19 97 TRP A C 1
ATOM 737 O O . TRP A 1 97 ? -2.084 1.251 -3.893 1.00 98.19 97 TRP A O 1
ATOM 747 N N . PHE A 1 98 ? -2.097 0.312 -5.925 1.00 98.12 98 PHE A N 1
ATOM 748 C CA . PHE A 1 98 ? -3.281 -0.516 -5.658 1.00 98.12 98 PHE A CA 1
ATOM 749 C C . PHE A 1 98 ? -3.035 -1.531 -4.535 1.00 98.12 98 PHE A C 1
ATOM 751 O O . PHE A 1 98 ? -3.887 -1.717 -3.664 1.00 98.12 98 PHE A O 1
ATOM 758 N N . LEU A 1 99 ? -1.845 -2.135 -4.494 1.00 97.50 99 LEU A N 1
ATOM 759 C CA . LEU A 1 99 ? -1.448 -3.032 -3.410 1.00 97.50 99 LEU A CA 1
ATOM 760 C C . LEU A 1 99 ? -1.365 -2.305 -2.061 1.00 97.50 99 LEU A C 1
ATOM 762 O O . LEU A 1 99 ? -1.772 -2.852 -1.040 1.00 97.50 99 LEU A O 1
ATOM 766 N N . GLY A 1 100 ? -0.922 -1.048 -2.054 1.00 96.44 100 GLY A N 1
ATOM 767 C CA . GLY A 1 100 ? -0.995 -0.175 -0.886 1.00 96.44 100 GLY A CA 1
ATOM 768 C C . GLY A 1 100 ? -2.426 0.005 -0.375 1.00 96.44 100 GLY A C 1
ATOM 769 O O . GLY A 1 100 ? -2.676 -0.129 0.825 1.00 96.44 100 GLY A O 1
ATOM 770 N N . CYS A 1 101 ? -3.382 0.238 -1.281 1.00 95.38 101 CYS A N 1
ATOM 771 C CA . CYS A 1 101 ? -4.804 0.330 -0.933 1.00 95.38 101 CYS A CA 1
ATOM 772 C C . CYS A 1 101 ? -5.315 -0.980 -0.308 1.00 95.38 101 CYS A C 1
ATOM 774 O O . CYS A 1 101 ? -6.016 -0.949 0.703 1.00 95.38 101 CYS A O 1
ATOM 776 N N . LEU A 1 102 ? -4.924 -2.134 -0.864 1.00 95.00 102 LEU A N 1
ATOM 777 C CA . LEU A 1 102 ? -5.277 -3.454 -0.328 1.00 95.00 102 LEU A CA 1
ATOM 778 C C . LEU A 1 102 ? -4.741 -3.668 1.084 1.00 95.00 102 LEU A C 1
ATOM 780 O O . LEU A 1 102 ? -5.500 -4.043 1.976 1.00 95.00 102 LEU A O 1
ATOM 784 N N . LEU A 1 103 ? -3.448 -3.415 1.296 1.00 93.62 103 LEU A N 1
ATOM 785 C CA . LEU A 1 103 ? -2.823 -3.574 2.607 1.00 93.62 103 LEU A CA 1
ATOM 786 C C . LEU A 1 103 ? -3.442 -2.639 3.647 1.00 93.62 103 LEU A C 1
ATOM 788 O O . LEU A 1 103 ? -3.626 -3.046 4.791 1.00 93.62 103 LEU A O 1
ATOM 792 N N . HIS A 1 104 ? -3.852 -1.432 3.247 1.00 92.25 104 HIS A N 1
ATOM 793 C CA . HIS A 1 104 ? -4.608 -0.545 4.128 1.00 92.25 104 HIS A CA 1
ATOM 794 C C . HIS A 1 104 ? -5.950 -1.154 4.548 1.00 92.25 104 HIS A C 1
ATOM 796 O O . HIS A 1 104 ? -6.253 -1.202 5.739 1.00 92.25 104 HIS A O 1
ATOM 802 N N . VAL A 1 105 ? -6.735 -1.676 3.599 1.00 91.25 105 VAL A N 1
ATOM 803 C CA . VAL A 1 105 ? -8.014 -2.342 3.907 1.00 91.25 105 VAL A CA 1
ATOM 804 C C . VAL A 1 105 ? -7.803 -3.557 4.816 1.00 91.25 105 VAL A C 1
ATOM 806 O O . VAL A 1 105 ? -8.586 -3.766 5.743 1.00 91.25 105 VAL A O 1
ATOM 809 N N . LEU A 1 106 ? -6.734 -4.328 4.602 1.00 89.06 106 LEU A N 1
ATOM 810 C CA . LEU A 1 106 ? -6.368 -5.459 5.460 1.00 89.06 106 LEU A CA 1
ATOM 811 C C . LEU A 1 106 ? -5.951 -5.010 6.867 1.00 89.06 106 LEU A C 1
ATOM 813 O O . LEU A 1 106 ? -6.407 -5.595 7.847 1.00 89.06 106 LEU A O 1
ATOM 817 N N . GLY A 1 107 ? -5.157 -3.946 6.991 1.00 87.62 107 GLY A N 1
ATOM 818 C CA . GLY A 1 107 ? -4.830 -3.344 8.286 1.00 87.62 107 GLY A CA 1
ATOM 819 C C . GLY A 1 107 ? -6.084 -2.862 9.020 1.00 87.62 107 GLY A C 1
ATOM 820 O O . GLY A 1 107 ? -6.270 -3.122 10.210 1.00 87.62 107 GLY A O 1
ATOM 821 N N . ASP A 1 108 ? -7.019 -2.237 8.302 1.00 86.62 108 ASP A N 1
ATOM 822 C CA . ASP A 1 108 ? -8.307 -1.838 8.871 1.00 86.62 108 ASP A CA 1
ATOM 823 C C . ASP A 1 108 ? -9.172 -3.040 9.283 1.00 86.62 108 ASP A C 1
ATOM 825 O O . ASP A 1 108 ? -9.896 -2.937 10.279 1.00 86.62 108 ASP A O 1
ATOM 829 N N . ALA A 1 109 ? -9.044 -4.189 8.606 1.00 85.69 109 ALA A N 1
ATOM 830 C CA . ALA A 1 109 ? -9.667 -5.454 9.002 1.00 85.69 109 ALA A CA 1
ATOM 831 C C . ALA A 1 109 ? -9.097 -6.007 10.325 1.00 85.69 109 ALA A C 1
ATOM 833 O O . ALA A 1 109 ? -9.817 -6.628 11.116 1.00 85.69 109 ALA A O 1
ATOM 834 N N . CYS A 1 110 ? -7.819 -5.744 10.618 1.00 82.94 110 CYS A N 1
ATOM 835 C CA . CYS A 1 110 ? -7.222 -6.045 11.921 1.00 82.94 110 CYS A CA 1
ATOM 836 C C . CYS A 1 110 ? -7.787 -5.149 13.031 1.00 82.94 110 CYS A C 1
ATOM 838 O O . CYS A 1 110 ? -7.814 -5.567 14.179 1.00 82.94 110 CYS A O 1
ATOM 840 N N . CYS A 1 111 ? -8.306 -3.962 12.710 1.00 80.56 111 CYS A N 1
ATOM 841 C CA . CYS A 1 111 ? -8.800 -2.985 13.689 1.00 80.56 111 CYS A CA 1
ATOM 842 C C . CYS A 1 111 ? -10.338 -2.901 13.760 1.00 80.56 111 CYS A C 1
ATOM 844 O O . CYS A 1 111 ? -10.909 -2.094 14.498 1.00 80.56 111 CYS A O 1
ATOM 846 N N . GLY A 1 112 ? -11.057 -3.652 12.932 1.00 81.00 112 GLY A N 1
ATOM 847 C CA . GLY A 1 112 ? -12.515 -3.628 12.859 1.00 81.00 112 GLY A CA 1
ATOM 848 C C . GLY A 1 112 ? -13.027 -4.238 11.563 1.00 81.00 112 GLY A C 1
ATOM 849 O O . GLY A 1 112 ? -12.275 -4.852 10.825 1.00 81.00 112 GLY A O 1
ATOM 850 N N . LYS A 1 113 ? -14.327 -4.111 11.288 1.00 83.12 113 LYS A N 1
ATOM 851 C CA . LYS A 1 113 ? -14.947 -4.801 10.150 1.00 83.12 113 LYS A CA 1
ATOM 852 C C . LYS A 1 113 ? -14.883 -3.965 8.863 1.00 83.12 113 LYS A C 1
ATOM 854 O O . LYS A 1 113 ? -15.312 -2.814 8.878 1.00 83.12 113 LYS A O 1
ATOM 859 N N . VAL A 1 114 ? -14.445 -4.575 7.763 1.00 81.31 114 VAL A N 1
ATOM 860 C CA . VAL A 1 114 ? -14.401 -4.025 6.395 1.00 81.31 114 VAL A CA 1
ATOM 861 C C . VAL A 1 114 ? -15.218 -4.894 5.424 1.00 81.31 114 VAL A C 1
ATOM 863 O O . VAL A 1 114 ? -15.402 -6.088 5.675 1.00 81.31 114 VAL A O 1
ATOM 866 N N . PRO A 1 115 ? -15.760 -4.340 4.331 1.00 79.25 115 PRO A N 1
ATOM 867 C CA . PRO A 1 115 ? -16.477 -5.113 3.321 1.00 79.25 115 PRO A CA 1
ATOM 868 C C . PRO A 1 115 ? -15.539 -6.007 2.499 1.00 79.25 115 PRO A C 1
ATOM 870 O O . PRO A 1 115 ? -14.536 -5.541 1.966 1.00 79.25 115 PRO A O 1
ATOM 873 N N . LEU A 1 116 ? -15.899 -7.288 2.355 1.00 74.06 116 LEU A N 1
ATOM 874 C CA . LEU A 1 116 ? -15.082 -8.268 1.631 1.00 74.06 116 LEU A CA 1
ATOM 875 C C . LEU A 1 116 ? -15.405 -8.266 0.121 1.00 74.06 116 LEU A C 1
ATOM 877 O O . LEU A 1 116 ? -14.773 -7.555 -0.652 1.00 74.06 116 LEU A O 1
ATOM 881 N N . PHE A 1 117 ? -16.435 -9.009 -0.302 1.00 69.00 117 PHE A N 1
ATOM 882 C CA . PHE A 1 117 ? -16.819 -9.130 -1.719 1.00 69.00 117 PHE A CA 1
ATOM 883 C C . PHE A 1 117 ? -17.992 -8.241 -2.117 1.00 69.00 117 PHE A C 1
ATOM 885 O O . PHE A 1 117 ? -17.999 -7.688 -3.209 1.00 69.00 117 PHE A O 1
ATOM 892 N N . VAL A 1 118 ? -18.972 -8.085 -1.227 1.00 71.38 118 VAL A N 1
ATOM 893 C CA . VAL A 1 118 ? -20.185 -7.301 -1.479 1.00 71.38 118 VAL A CA 1
ATOM 894 C C . VAL A 1 118 ? -20.320 -6.260 -0.365 1.00 71.38 118 VAL A C 1
ATOM 896 O O . VAL A 1 118 ? -20.548 -6.665 0.784 1.00 71.38 118 VAL A O 1
ATOM 899 N N . PRO A 1 119 ? -20.202 -4.948 -0.662 1.00 65.75 119 PRO A N 1
ATOM 900 C CA . PRO A 1 119 ? -20.091 -3.903 0.361 1.00 65.75 119 PRO A CA 1
ATOM 901 C C . PRO A 1 119 ? -21.265 -3.840 1.342 1.00 65.75 119 PRO A C 1
ATOM 903 O O . PRO A 1 119 ? -21.113 -3.445 2.497 1.00 65.75 119 PRO A O 1
ATOM 906 N N . TRP A 1 120 ? -22.440 -4.274 0.888 1.00 67.75 120 TRP A N 1
ATOM 907 C CA . TRP A 1 120 ? -23.706 -4.225 1.615 1.00 67.75 120 TRP A CA 1
ATOM 908 C C . TRP A 1 120 ? -24.124 -5.550 2.272 1.00 67.75 120 TRP A C 1
ATOM 910 O O . TRP A 1 120 ? -25.199 -5.601 2.859 1.00 67.75 120 TRP A O 1
ATOM 920 N N . ARG A 1 121 ? -23.319 -6.626 2.204 1.00 65.44 121 ARG A N 1
ATOM 921 C CA . ARG A 1 121 ? -23.700 -7.941 2.774 1.00 65.44 121 ARG A CA 1
ATOM 922 C C . ARG A 1 121 ? -22.803 -8.411 3.914 1.00 65.44 121 ARG A C 1
ATOM 924 O O . ARG A 1 121 ? -23.228 -8.425 5.064 1.00 65.44 121 ARG A O 1
ATOM 931 N N . LYS A 1 122 ? -21.575 -8.842 3.610 1.00 63.72 122 LYS A N 1
ATOM 932 C CA . LYS A 1 122 ? -20.673 -9.469 4.591 1.00 63.72 122 LYS A CA 1
ATOM 933 C C . LYS A 1 122 ? -19.493 -8.551 4.887 1.00 63.72 122 LYS A C 1
ATOM 935 O O . LYS A 1 122 ? -18.774 -8.147 3.974 1.00 63.72 122 LYS A O 1
ATOM 940 N N . LYS A 1 123 ? -19.292 -8.261 6.174 1.00 75.31 123 LYS A N 1
ATOM 941 C CA . LYS A 1 123 ? -18.130 -7.523 6.678 1.00 75.31 123 LYS A CA 1
ATOM 942 C C . LYS A 1 123 ? -17.208 -8.479 7.433 1.00 75.31 123 LYS A C 1
ATOM 944 O O . LYS A 1 123 ? -17.694 -9.300 8.207 1.00 75.31 123 LYS A O 1
ATOM 949 N N . PHE A 1 124 ? -15.906 -8.355 7.222 1.00 74.56 124 PHE A N 1
ATOM 950 C CA . PHE A 1 124 ? -14.858 -9.187 7.806 1.00 74.56 124 PHE A CA 1
ATOM 951 C C . PHE A 1 124 ? -13.903 -8.336 8.645 1.00 74.56 124 PHE A C 1
ATOM 953 O O . PHE A 1 124 ? -13.659 -7.184 8.306 1.00 74.56 124 PHE A O 1
ATOM 960 N N . GLY A 1 125 ? -13.371 -8.892 9.730 1.00 76.25 125 GLY A N 1
ATOM 961 C CA . GLY A 1 125 ? -12.356 -8.246 10.555 1.00 76.25 125 GLY A CA 1
ATOM 962 C C . GLY A 1 125 ? -12.325 -8.807 11.970 1.00 76.25 125 GLY A C 1
ATOM 963 O O . GLY A 1 125 ? -13.368 -9.181 12.510 1.00 76.25 125 GLY A O 1
ATOM 964 N N . LEU A 1 126 ? -11.127 -8.876 12.547 1.00 75.06 126 LEU A N 1
ATOM 965 C CA . LEU A 1 126 ? -10.850 -9.613 13.785 1.00 75.06 126 LEU A CA 1
ATOM 966 C C . LEU A 1 126 ? -10.713 -8.709 15.022 1.00 75.06 126 LEU A C 1
ATOM 968 O O . LEU A 1 126 ? -10.735 -9.225 16.131 1.00 75.06 126 LEU A O 1
ATOM 972 N N . ARG A 1 127 ? -10.608 -7.378 14.840 1.00 80.25 127 ARG A N 1
ATOM 973 C CA . ARG A 1 127 ? -10.361 -6.379 15.909 1.00 80.25 127 ARG A CA 1
ATOM 974 C C . ARG A 1 127 ? -9.276 -6.851 16.900 1.00 80.25 127 ARG A C 1
ATOM 976 O O . ARG A 1 127 ? -9.514 -6.972 18.094 1.00 80.25 127 ARG A O 1
ATOM 983 N N . LEU A 1 128 ? -8.085 -7.112 16.371 1.00 78.38 128 LEU A N 1
ATOM 984 C CA . LEU A 1 128 ? -6.881 -7.508 17.103 1.00 78.38 128 LEU A CA 1
ATOM 985 C C . LEU A 1 128 ? -6.388 -6.413 18.059 1.00 78.38 128 LEU A C 1
ATOM 987 O O . LEU A 1 128 ? -5.849 -6.714 19.117 1.00 78.38 128 LEU A O 1
ATOM 991 N N . PHE A 1 129 ? -6.568 -5.144 17.688 1.00 78.88 129 PHE A N 1
ATOM 992 C CA . PHE A 1 129 ? -6.259 -3.991 18.528 1.00 78.88 129 PHE A CA 1
ATOM 993 C C . PHE A 1 129 ? -7.151 -2.798 18.164 1.00 78.88 129 PHE A C 1
ATOM 995 O O . PHE A 1 129 ? -7.785 -2.763 17.104 1.00 78.88 129 PHE A O 1
ATOM 1002 N N . GLU A 1 130 ? -7.215 -1.817 19.061 1.00 79.38 130 GLU A N 1
ATOM 1003 C CA . GLU A 1 130 ? -7.938 -0.564 18.842 1.00 79.38 130 GLU A CA 1
ATOM 1004 C C . GLU A 1 130 ? -7.000 0.531 18.334 1.00 79.38 130 GLU A C 1
ATOM 1006 O O . GLU A 1 130 ? -5.824 0.569 18.691 1.00 79.38 130 GLU A O 1
ATOM 1011 N N . MET A 1 131 ? -7.520 1.437 17.510 1.00 77.25 131 MET A N 1
ATOM 1012 C CA . MET A 1 131 ? -6.787 2.622 17.054 1.00 77.25 131 MET A CA 1
ATOM 1013 C C . MET A 1 131 ? -6.770 3.702 18.136 1.00 77.25 131 MET A C 1
ATOM 1015 O O . MET A 1 131 ? -7.697 3.781 18.943 1.00 77.25 131 MET A O 1
ATOM 1019 N N . SER A 1 132 ? -5.754 4.573 18.129 1.00 78.00 132 SER A N 1
ATOM 1020 C CA . SER A 1 132 ? -5.758 5.729 19.033 1.00 78.00 132 SER A CA 1
ATOM 1021 C C . SER A 1 132 ? -6.965 6.634 18.742 1.00 78.00 132 SER A C 1
ATOM 1023 O O . SER A 1 132 ? -7.246 6.924 17.573 1.00 78.00 132 SER A O 1
ATOM 1025 N N . PRO A 1 133 ? -7.668 7.136 19.774 1.00 70.38 133 PRO A N 1
ATOM 1026 C CA . PRO A 1 133 ? -8.701 8.151 19.586 1.00 70.38 133 PRO A CA 1
ATOM 1027 C C . PRO A 1 133 ? -8.110 9.504 19.158 1.00 70.38 133 PRO A C 1
ATOM 1029 O O . PRO A 1 133 ? -8.831 10.351 18.630 1.00 70.38 133 PRO A O 1
ATOM 1032 N N . ARG A 1 134 ? -6.803 9.722 19.371 1.00 76.00 134 ARG A N 1
ATOM 1033 C CA . ARG A 1 134 ? -6.100 10.952 19.004 1.00 76.00 134 ARG A CA 1
ATOM 1034 C C . ARG A 1 134 ? -5.493 10.827 17.615 1.00 76.00 134 ARG A C 1
ATOM 1036 O O . ARG A 1 134 ? -4.765 9.888 17.301 1.00 76.00 134 ARG A O 1
ATOM 1043 N N . ARG A 1 135 ? -5.787 11.809 16.765 1.00 70.00 135 ARG A N 1
ATOM 1044 C CA . ARG A 1 135 ? -5.296 11.843 15.386 1.00 70.00 135 ARG A CA 1
ATOM 1045 C C . ARG A 1 135 ? -3.770 11.963 15.373 1.00 70.00 135 ARG A C 1
ATOM 1047 O O . ARG A 1 135 ? -3.227 12.881 15.971 1.00 70.00 135 ARG A O 1
ATOM 1054 N N . GLY A 1 136 ? -3.107 11.081 14.628 1.00 73.19 136 GLY A N 1
ATOM 1055 C CA . GLY A 1 136 ? -1.648 11.094 14.474 1.00 73.19 136 GLY A CA 1
ATOM 1056 C C . GLY A 1 136 ? -0.888 10.346 15.569 1.00 73.19 136 GLY A C 1
ATOM 1057 O O . GLY A 1 136 ? 0.317 10.167 15.438 1.00 73.19 136 GLY A O 1
ATOM 1058 N N . GLU A 1 137 ? -1.577 9.853 16.596 1.00 81.25 137 GLU A N 1
ATOM 1059 C CA . GLU A 1 137 ? -0.989 8.963 17.592 1.00 81.25 137 GLU A CA 1
ATOM 1060 C C . GLU A 1 137 ? -1.313 7.506 17.250 1.00 81.25 137 GLU A C 1
ATOM 1062 O O . GLU A 1 137 ? -2.365 7.213 16.681 1.00 81.25 137 GLU A O 1
ATOM 1067 N N . MET A 1 138 ? -0.418 6.591 17.619 1.00 83.88 138 MET A N 1
ATOM 1068 C CA . MET A 1 138 ? -0.687 5.154 17.568 1.00 83.88 138 MET A CA 1
ATOM 1069 C C . MET A 1 138 ? -1.077 4.659 18.958 1.00 83.88 138 MET A C 1
ATOM 1071 O O . MET A 1 138 ? -0.508 5.096 19.964 1.00 83.88 138 MET A O 1
ATOM 1075 N N . SER A 1 139 ? -2.036 3.737 19.034 1.00 85.94 139 SER A N 1
ATOM 1076 C CA . SER A 1 139 ? -2.330 3.059 20.302 1.00 85.94 139 SER A CA 1
ATOM 1077 C C . SER A 1 139 ? -1.173 2.132 20.695 1.00 85.94 139 SER A C 1
ATOM 1079 O O . SER A 1 139 ? -0.325 1.789 19.872 1.00 85.94 139 SER A O 1
ATOM 1081 N N . ARG A 1 140 ? -1.141 1.661 21.948 1.00 86.31 140 ARG A N 1
ATOM 1082 C CA . ARG A 1 140 ? -0.136 0.668 22.379 1.00 86.31 140 ARG A CA 1
ATOM 1083 C C . ARG A 1 140 ? -0.200 -0.622 21.549 1.00 86.31 140 ARG A C 1
ATOM 1085 O O . ARG A 1 140 ? 0.841 -1.176 21.208 1.00 86.31 140 ARG A O 1
ATOM 1092 N N . GLY A 1 141 ? -1.409 -1.075 21.210 1.00 84.81 141 GLY A N 1
ATOM 1093 C CA . GLY A 1 141 ? -1.612 -2.262 20.376 1.00 84.81 141 GLY A CA 1
ATOM 1094 C C . GLY A 1 141 ? -1.159 -2.047 18.931 1.00 84.81 141 GLY A C 1
ATOM 1095 O O . GLY A 1 141 ? -0.506 -2.917 18.363 1.00 84.81 141 GLY A O 1
ATOM 1096 N N . GLU A 1 142 ? -1.424 -0.863 18.370 1.00 83.56 142 GLU A N 1
ATOM 1097 C CA . GLU A 1 142 ? -0.936 -0.482 17.041 1.00 83.56 142 GLU A CA 1
ATOM 1098 C C . GLU A 1 142 ? 0.596 -0.413 17.017 1.00 83.56 142 GLU A C 1
ATOM 1100 O O . GLU A 1 142 ? 1.207 -0.993 16.126 1.00 83.56 142 GLU A O 1
ATOM 1105 N N . TRP A 1 143 ? 1.229 0.198 18.025 1.00 87.69 143 TRP A N 1
ATOM 1106 C CA . TRP A 1 143 ? 2.689 0.221 18.160 1.00 87.69 143 TRP A CA 1
ATOM 1107 C C . TRP A 1 143 ? 3.297 -1.179 18.184 1.00 87.69 143 TRP A C 1
ATOM 1109 O O . TRP A 1 143 ? 4.240 -1.446 17.439 1.00 87.69 143 TRP A O 1
ATOM 1119 N N . PHE A 1 144 ? 2.754 -2.075 19.012 1.00 88.31 144 PHE A N 1
ATOM 1120 C CA . PHE A 1 144 ? 3.236 -3.452 19.101 1.00 88.31 144 PHE A CA 1
ATOM 1121 C C . PHE A 1 144 ? 3.105 -4.177 17.759 1.00 88.31 144 PHE A C 1
ATOM 1123 O O . PHE A 1 144 ? 4.057 -4.800 17.296 1.00 88.31 144 PHE A O 1
ATOM 1130 N N . PHE A 1 145 ? 1.950 -4.051 17.104 1.00 86.75 145 PHE A N 1
ATOM 1131 C CA . PHE A 1 145 ? 1.705 -4.667 15.805 1.00 86.75 145 PHE A CA 1
ATOM 1132 C C . PHE A 1 145 ? 2.645 -4.123 14.720 1.00 86.75 145 PHE A C 1
ATOM 1134 O O . PHE A 1 145 ? 3.271 -4.900 13.997 1.00 86.75 145 PHE A O 1
ATOM 1141 N N . VAL A 1 146 ? 2.799 -2.797 14.641 1.00 87.81 146 VAL A N 1
ATOM 1142 C CA . VAL A 1 146 ? 3.700 -2.127 13.693 1.00 87.81 146 VAL A CA 1
ATOM 1143 C C . VAL A 1 146 ? 5.143 -2.575 13.907 1.00 87.81 146 VAL A C 1
ATOM 1145 O O . VAL A 1 146 ? 5.811 -2.947 12.940 1.00 87.81 146 VAL A O 1
ATOM 1148 N N . ALA A 1 147 ? 5.612 -2.584 15.156 1.00 89.19 147 ALA A N 1
ATOM 1149 C CA . ALA A 1 147 ? 6.962 -3.014 15.501 1.00 89.19 147 ALA A CA 1
ATOM 1150 C C . ALA A 1 147 ? 7.186 -4.489 15.147 1.00 89.19 147 ALA A C 1
ATOM 1152 O O . ALA A 1 147 ? 8.146 -4.805 14.448 1.00 89.19 147 ALA A O 1
ATOM 1153 N N . PHE A 1 148 ? 6.278 -5.379 15.555 1.00 90.31 148 PHE A N 1
ATOM 1154 C CA . PHE A 1 148 ? 6.384 -6.814 15.297 1.00 90.31 148 PHE A CA 1
ATOM 1155 C C . PHE A 1 148 ? 6.467 -7.128 13.799 1.00 90.31 148 PHE A C 1
ATOM 1157 O O . PHE A 1 148 ? 7.378 -7.833 13.360 1.00 90.31 148 PHE A O 1
ATOM 1164 N N . VAL A 1 149 ? 5.551 -6.583 12.995 1.00 87.81 149 VAL A N 1
ATOM 1165 C CA . VAL A 1 149 ? 5.521 -6.841 11.548 1.00 87.81 149 VAL A CA 1
ATOM 1166 C C . VAL A 1 149 ? 6.722 -6.203 10.851 1.00 87.81 149 VAL A C 1
ATOM 1168 O O . VAL A 1 149 ? 7.316 -6.838 9.984 1.00 87.81 149 VAL A O 1
ATOM 1171 N N . THR A 1 150 ? 7.130 -4.992 11.245 1.00 88.19 150 THR A N 1
ATOM 1172 C CA . THR A 1 150 ? 8.306 -4.321 10.663 1.00 88.19 150 THR A CA 1
ATOM 1173 C C . THR A 1 150 ? 9.590 -5.091 10.955 1.00 88.19 150 THR A C 1
ATOM 1175 O O . THR A 1 150 ? 10.370 -5.345 10.039 1.00 88.19 150 THR A O 1
ATOM 1178 N N . LEU A 1 151 ? 9.798 -5.517 12.204 1.00 89.00 151 LEU A N 1
ATOM 1179 C CA . LEU A 1 151 ? 10.959 -6.319 12.592 1.00 89.00 151 LEU A CA 1
ATOM 1180 C C . LEU A 1 151 ? 10.954 -7.684 11.898 1.00 89.00 151 LEU A C 1
ATOM 1182 O O . LEU A 1 151 ? 11.998 -8.127 11.430 1.00 89.00 151 LEU A O 1
ATOM 1186 N N . SER A 1 152 ? 9.786 -8.317 11.761 1.00 88.25 152 SER A N 1
ATOM 1187 C CA . SER A 1 152 ? 9.648 -9.585 11.033 1.00 88.25 152 SER A CA 1
ATOM 1188 C C . SER A 1 152 ? 9.974 -9.426 9.546 1.00 88.25 152 SER A C 1
ATOM 1190 O O . SER A 1 152 ? 10.697 -10.241 8.977 1.00 88.25 152 SER A O 1
ATOM 1192 N N . ALA A 1 153 ? 9.484 -8.354 8.916 1.00 86.94 153 ALA A N 1
ATOM 1193 C CA . ALA A 1 153 ? 9.766 -8.036 7.521 1.00 86.94 153 ALA A CA 1
A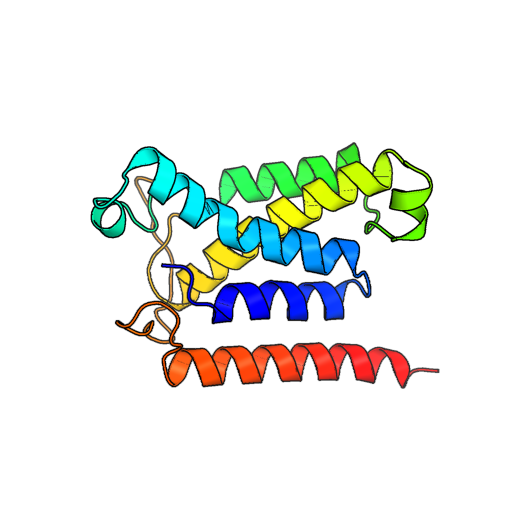TOM 1194 C C . ALA A 1 153 ? 11.260 -7.749 7.304 1.00 86.94 153 ALA A C 1
ATOM 1196 O O . ALA A 1 153 ? 11.858 -8.278 6.367 1.00 86.94 153 ALA A O 1
ATOM 1197 N N . LEU A 1 154 ? 11.882 -6.978 8.200 1.00 85.62 154 LEU A N 1
ATOM 1198 C CA . LEU A 1 154 ? 13.317 -6.705 8.166 1.00 85.62 154 LEU A CA 1
ATOM 1199 C C . LEU A 1 154 ? 14.141 -7.980 8.387 1.00 85.62 154 LEU A C 1
ATOM 1201 O O . LEU A 1 154 ? 15.076 -8.235 7.636 1.00 85.62 154 LEU A O 1
ATOM 1205 N N . GLY A 1 155 ? 13.772 -8.810 9.363 1.00 86.19 155 GLY A N 1
ATOM 1206 C CA . GLY A 1 155 ? 14.422 -10.095 9.622 1.00 86.19 155 GLY A CA 1
ATOM 1207 C C . GLY A 1 155 ? 14.348 -11.032 8.416 1.00 86.19 155 GLY A C 1
ATOM 1208 O O . GLY A 1 155 ? 15.358 -11.611 8.027 1.00 86.19 155 GLY A O 1
ATOM 1209 N N . ALA A 1 156 ? 13.187 -11.115 7.759 1.00 83.25 156 ALA A N 1
ATOM 1210 C CA . ALA A 1 156 ? 13.019 -11.872 6.519 1.00 83.25 156 ALA A CA 1
ATOM 1211 C C . ALA A 1 156 ? 13.831 -11.286 5.349 1.00 83.25 156 ALA A C 1
ATOM 1213 O O . ALA A 1 156 ? 14.313 -12.023 4.488 1.00 83.25 156 ALA A O 1
ATOM 1214 N N . TRP A 1 157 ? 13.991 -9.963 5.292 1.00 83.62 157 TRP A N 1
ATOM 1215 C CA . TRP A 1 157 ? 14.830 -9.313 4.288 1.00 83.62 157 TRP A CA 1
ATOM 1216 C C . TRP A 1 157 ? 16.319 -9.618 4.499 1.00 83.62 157 TRP A C 1
ATOM 1218 O O . TRP A 1 157 ? 17.007 -9.943 3.525 1.00 83.62 157 TRP A O 1
ATOM 1228 N N . LEU A 1 158 ? 16.781 -9.555 5.755 1.00 83.88 158 LEU A N 1
ATOM 1229 C CA . LEU A 1 158 ? 18.153 -9.854 6.173 1.00 83.88 158 LEU A CA 1
ATOM 1230 C C . LEU A 1 158 ? 18.500 -11.331 5.967 1.00 83.88 158 LEU A C 1
ATOM 1232 O O . LEU A 1 158 ? 19.557 -11.635 5.422 1.00 83.88 158 LEU A O 1
ATOM 1236 N N . SER A 1 159 ? 17.608 -12.259 6.326 1.00 81.69 159 SER A N 1
ATOM 1237 C CA . SER A 1 159 ? 17.863 -13.701 6.182 1.00 81.69 159 SER A CA 1
ATOM 1238 C C . SER A 1 159 ? 18.023 -14.134 4.723 1.00 81.69 159 SER A C 1
ATOM 1240 O O . SER A 1 159 ? 18.830 -15.006 4.414 1.00 81.69 159 SER A O 1
ATOM 1242 N N . ARG A 1 160 ? 17.343 -13.454 3.794 1.00 72.88 160 ARG A N 1
ATOM 1243 C CA . ARG A 1 160 ? 17.526 -13.628 2.343 1.00 72.88 160 ARG A CA 1
ATOM 1244 C C . ARG A 1 160 ? 18.864 -13.092 1.810 1.00 72.88 160 ARG A C 1
ATOM 1246 O O . ARG A 1 160 ? 19.071 -13.138 0.602 1.00 72.88 160 ARG A O 1
ATOM 1253 N N . GLY A 1 161 ? 19.706 -12.488 2.649 1.00 57.50 161 GLY A N 1
ATOM 1254 C CA . GLY A 1 161 ? 21.084 -12.099 2.328 1.00 57.50 161 GLY A CA 1
ATOM 1255 C C . GLY A 1 161 ? 22.147 -13.008 2.957 1.00 57.50 161 GLY A C 1
ATOM 1256 O O . GLY A 1 161 ? 23.313 -12.870 2.620 1.00 57.50 161 GLY A O 1
ATOM 1257 N N . VAL A 1 162 ? 21.752 -13.927 3.850 1.00 48.94 162 VAL A N 1
ATOM 1258 C CA . VAL A 1 162 ? 22.650 -14.867 4.557 1.00 48.94 162 VAL A CA 1
ATOM 1259 C C . VAL A 1 162 ? 22.764 -16.212 3.824 1.00 48.94 162 VAL A C 1
ATOM 1261 O O . VAL A 1 162 ? 23.616 -17.030 4.147 1.00 48.94 162 VAL A O 1
ATOM 1264 N N . VAL A 1 163 ? 21.941 -16.436 2.798 1.00 40.25 163 VAL A N 1
ATOM 1265 C CA . VAL A 1 163 ? 22.095 -17.558 1.861 1.00 40.25 163 VAL A CA 1
ATOM 1266 C C . VAL A 1 163 ? 22.901 -17.069 0.654 1.00 40.25 163 VAL A C 1
ATOM 1268 O O . VAL A 1 163 ? 22.338 -16.795 -0.406 1.00 40.25 163 VAL A O 1
ATOM 1271 N N . LEU A 1 164 ? 24.204 -16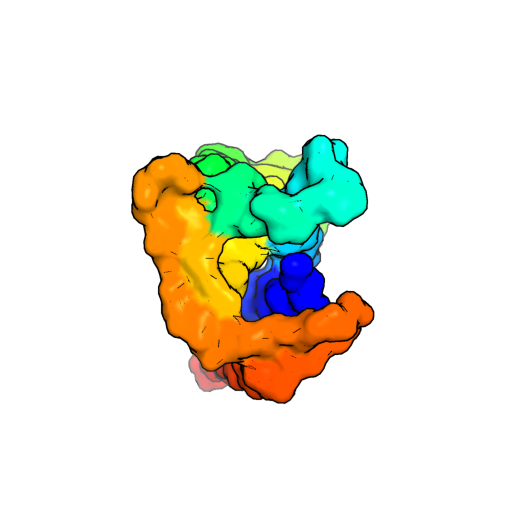.885 0.857 1.00 37.22 164 LEU A N 1
ATOM 1272 C CA . LEU A 1 164 ? 25.229 -16.783 -0.184 1.00 37.22 164 LEU A CA 1
ATOM 1273 C C . LEU A 1 164 ? 26.426 -17.630 0.242 1.00 37.22 164 LEU A C 1
ATOM 1275 O O . LEU A 1 164 ? 26.874 -17.444 1.395 1.00 37.22 164 LEU A O 1
#

Radius of gyration: 16.33 Å; chains: 1; bounding box: 49×34×42 Å

Secondary structure (DSSP, 8-state):
---HHHHHHHHHHHHHHH--HHHHHHHHHHHTHHHHHHHHHHGGGGGGTTTTSTT-HHHHHHHHHIIIIIISTTPPP-HHHHHTT-HHHHHHHHHHHHHHHHHHHHHHHHSS-EE-SSTTT-EE----SPPPSSTTPPPHHHHHHHHHHHHHHHHHHHHTTT--